Protein AF-A0A392WF98-F1 (afdb_monomer_lite)

Foldseek 3Di:
DVPVVVVVQVVQQVVQCVPDDVPPQWGAGPNDIDHDDPVPPDD

Structure (mmCIF, N/CA/C/O backbone):
data_AF-A0A392WF98-F1
#
_entry.id   AF-A0A392WF98-F1
#
loop_
_atom_site.group_PDB
_atom_site.id
_atom_site.type_symbol
_atom_site.label_atom_id
_atom_site.label_alt_id
_atom_site.label_comp_id
_atom_site.label_asym_id
_atom_site.label_entity_id
_atom_site.label_seq_id
_atom_site.pdbx_PDB_ins_code
_atom_site.Cartn_x
_atom_site.Cartn_y
_atom_site.Cartn_z
_atom_site.occupancy
_atom_site.B_iso_or_equiv
_atom_site.auth_seq_id
_atom_site.auth_comp_id
_atom_site.auth_asym_id
_atom_site.auth_atom_id
_atom_site.pdbx_PDB_model_num
ATOM 1 N N . MET A 1 1 ? 18.004 -2.960 -13.947 1.00 51.84 1 MET A N 1
ATOM 2 C CA . MET A 1 1 ? 17.457 -4.326 -13.840 1.00 51.84 1 MET A CA 1
ATOM 3 C C . MET A 1 1 ? 15.959 -4.189 -13.651 1.00 51.84 1 MET A C 1
ATOM 5 O O . MET A 1 1 ? 15.559 -3.469 -12.751 1.00 51.84 1 MET A O 1
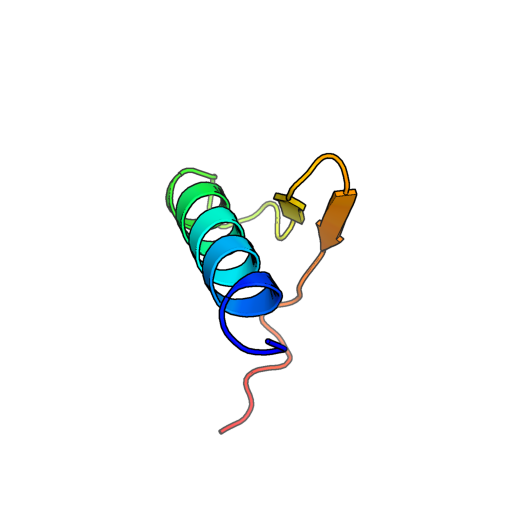ATOM 9 N N . ILE A 1 2 ? 15.137 -4.792 -14.511 1.00 54.59 2 ILE A N 1
ATOM 10 C CA . ILE A 1 2 ? 13.670 -4.726 -14.369 1.00 54.59 2 ILE A CA 1
ATOM 11 C C . ILE A 1 2 ? 13.152 -5.683 -13.270 1.00 54.59 2 ILE A C 1
ATOM 13 O O . ILE A 1 2 ? 11.976 -5.648 -12.936 1.00 54.59 2 ILE A O 1
ATOM 17 N N . GLY A 1 3 ? 14.045 -6.509 -12.697 1.00 56.31 3 GLY A N 1
ATOM 18 C CA . GLY A 1 3 ? 13.765 -7.471 -11.623 1.00 56.31 3 GLY A CA 1
ATOM 19 C C . GLY A 1 3 ? 13.746 -6.861 -10.217 1.00 56.31 3 GLY A C 1
ATOM 20 O O . GLY A 1 3 ? 12.748 -7.005 -9.520 1.00 56.31 3 GLY A O 1
ATOM 21 N N . ASP A 1 4 ? 14.780 -6.109 -9.817 1.00 57.09 4 ASP A N 1
ATOM 22 C CA . ASP A 1 4 ? 14.868 -5.566 -8.443 1.00 57.09 4 ASP A CA 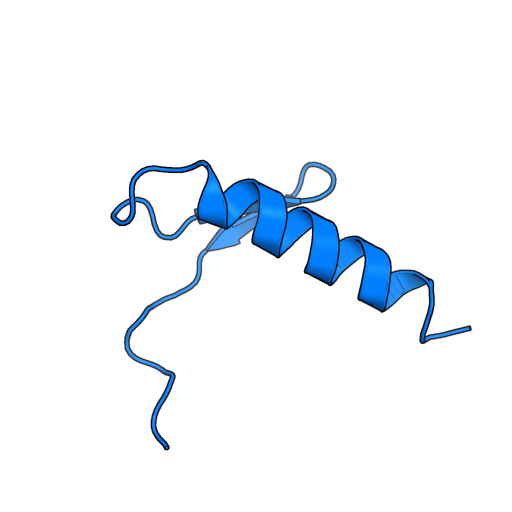1
ATOM 23 C C . ASP A 1 4 ? 13.841 -4.463 -8.169 1.00 57.09 4 ASP A C 1
ATOM 25 O O . ASP A 1 4 ? 13.299 -4.351 -7.071 1.00 57.09 4 ASP A O 1
ATOM 29 N N . CYS A 1 5 ? 13.543 -3.639 -9.181 1.00 58.84 5 CYS A N 1
ATOM 30 C CA . CYS A 1 5 ? 12.564 -2.563 -9.042 1.00 58.84 5 CYS A CA 1
ATOM 31 C C . CYS A 1 5 ? 11.121 -3.076 -8.932 1.00 58.84 5 CYS A C 1
ATOM 33 O O . CYS A 1 5 ? 10.277 -2.323 -8.451 1.00 58.84 5 CYS A O 1
ATOM 35 N N . ASN A 1 6 ? 10.845 -4.311 -9.372 1.00 68.50 6 ASN A N 1
ATOM 36 C CA . ASN A 1 6 ? 9.500 -4.885 -9.385 1.00 68.50 6 ASN A CA 1
ATOM 37 C C . ASN A 1 6 ? 9.260 -5.818 -8.185 1.00 68.50 6 ASN A C 1
ATOM 39 O O . ASN A 1 6 ? 8.186 -5.780 -7.599 1.00 68.50 6 ASN A O 1
ATOM 43 N N . ILE A 1 7 ? 10.269 -6.584 -7.750 1.00 78.56 7 ILE A N 1
ATOM 44 C CA . ILE A 1 7 ? 10.134 -7.488 -6.592 1.00 78.56 7 ILE A CA 1
ATOM 45 C C . ILE A 1 7 ? 9.856 -6.729 -5.291 1.00 78.56 7 ILE A C 1
ATOM 47 O O . ILE A 1 7 ? 8.866 -7.027 -4.635 1.00 78.56 7 ILE A O 1
ATOM 51 N N . SER A 1 8 ? 10.622 -5.677 -4.979 1.00 84.69 8 SER A N 1
ATOM 52 C CA . SER A 1 8 ? 10.396 -4.889 -3.752 1.00 84.69 8 SER A CA 1
ATOM 53 C C . SER A 1 8 ? 9.018 -4.215 -3.725 1.00 84.69 8 SER A C 1
ATOM 55 O O . SER A 1 8 ? 8.482 -3.959 -2.652 1.00 84.69 8 SER A O 1
ATOM 57 N N . TRP A 1 9 ? 8.451 -3.906 -4.893 1.00 86.38 9 TRP A N 1
ATOM 58 C CA . TRP A 1 9 ? 7.113 -3.328 -4.994 1.00 86.38 9 TRP A CA 1
ATOM 59 C C . TRP A 1 9 ? 6.025 -4.367 -4.699 1.00 86.38 9 TRP A C 1
ATOM 61 O O . TRP A 1 9 ? 5.061 -4.059 -4.003 1.00 86.38 9 TRP A O 1
ATOM 71 N N . VAL A 1 10 ? 6.202 -5.598 -5.192 1.00 84.56 10 VAL A N 1
ATOM 72 C CA . VAL A 1 10 ? 5.291 -6.717 -4.921 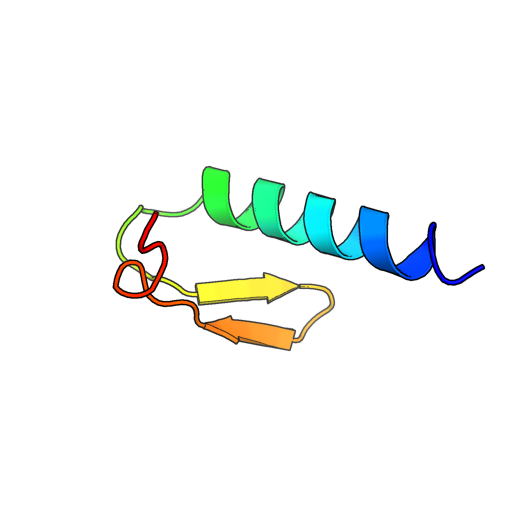1.00 84.56 10 VAL A CA 1
ATOM 73 C C . VAL A 1 10 ? 5.355 -7.133 -3.449 1.00 84.56 10 VAL A C 1
ATOM 75 O O . VAL A 1 10 ? 4.312 -7.339 -2.841 1.00 84.56 10 VAL A O 1
ATOM 78 N N . GLU A 1 11 ? 6.549 -7.214 -2.860 1.00 87.31 11 GLU A N 1
ATOM 79 C CA . GLU A 1 11 ? 6.721 -7.553 -1.438 1.00 87.31 11 GLU A CA 1
ATOM 80 C C . GLU A 1 11 ? 6.020 -6.536 -0.525 1.00 87.31 11 GLU A C 1
ATOM 82 O O . GLU A 1 11 ? 5.207 -6.924 0.310 1.00 87.31 11 GLU A O 1
ATOM 87 N N . GLU A 1 12 ? 6.236 -5.234 -0.752 1.00 89.06 12 GLU A N 1
ATOM 88 C CA . GLU A 1 12 ? 5.579 -4.163 0.014 1.00 89.06 12 GLU A CA 1
ATOM 89 C C . GLU A 1 12 ? 4.048 -4.217 -0.128 1.00 89.06 12 GLU A C 1
ATOM 91 O O . GLU A 1 12 ? 3.317 -4.013 0.841 1.00 89.06 12 GLU A O 1
ATOM 96 N N . PHE A 1 13 ? 3.546 -4.525 -1.327 1.00 87.56 13 PHE A N 1
ATOM 97 C CA . PHE A 1 13 ? 2.116 -4.716 -1.549 1.00 87.56 13 PHE A CA 1
ATOM 98 C C . PHE A 1 13 ? 1.548 -5.864 -0.701 1.00 87.56 13 PHE A C 1
ATOM 100 O O . PHE A 1 13 ? 0.516 -5.672 -0.054 1.00 87.56 13 PHE A O 1
ATOM 107 N N . TYR A 1 14 ? 2.214 -7.024 -0.683 1.00 84.38 14 TYR A N 1
ATOM 108 C CA . TYR A 1 14 ? 1.770 -8.189 0.086 1.00 84.38 14 TYR A CA 1
ATOM 109 C C . TYR A 1 14 ? 1.820 -7.946 1.595 1.00 84.38 14 TYR A C 1
ATOM 111 O O . TYR A 1 14 ? 0.847 -8.258 2.277 1.00 84.38 14 TYR A O 1
ATOM 119 N N . ASP A 1 15 ? 2.890 -7.340 2.111 1.00 8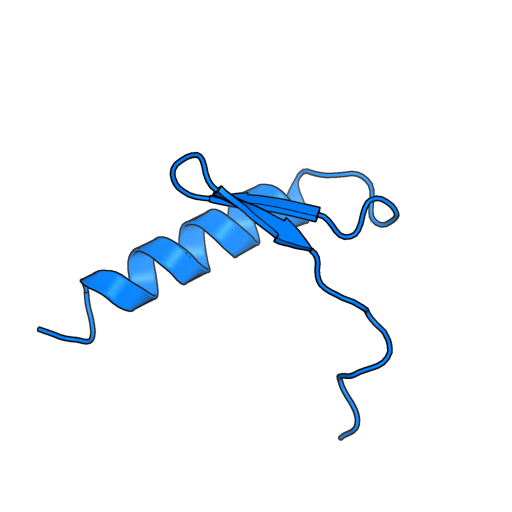6.94 15 ASP A N 1
ATOM 120 C CA . ASP A 1 15 ? 2.996 -6.999 3.535 1.00 86.94 15 ASP A CA 1
ATOM 121 C C . ASP A 1 15 ? 1.869 -6.049 3.971 1.00 86.94 15 ASP A C 1
ATOM 123 O O . ASP A 1 15 ? 1.236 -6.247 5.012 1.00 86.94 15 ASP A O 1
ATOM 127 N N . ASN A 1 16 ? 1.564 -5.046 3.141 1.00 84.94 16 ASN A N 1
ATOM 128 C CA . ASN A 1 16 ? 0.495 -4.087 3.412 1.00 84.94 16 ASN A CA 1
ATOM 129 C C . ASN A 1 16 ? -0.906 -4.711 3.315 1.00 84.94 16 ASN A C 1
ATOM 131 O O . ASN A 1 16 ? -1.792 -4.321 4.074 1.00 84.94 16 ASN A O 1
ATOM 135 N N . ALA A 1 17 ? -1.118 -5.663 2.401 1.00 81.44 17 ALA A N 1
ATOM 136 C CA . ALA A 1 17 ? -2.396 -6.353 2.237 1.00 81.44 17 ALA A CA 1
ATOM 137 C C . ALA A 1 17 ? -2.660 -7.365 3.365 1.00 81.44 17 ALA A C 1
ATOM 139 O O . ALA A 1 17 ? -3.773 -7.432 3.876 1.00 81.44 17 ALA A O 1
ATOM 140 N N . LEU A 1 18 ? -1.637 -8.112 3.799 1.00 74.25 18 LEU A N 1
ATOM 141 C CA . LEU A 1 18 ? -1.755 -9.134 4.848 1.00 74.25 18 LEU A CA 1
ATOM 142 C C . LEU A 1 18 ? -2.037 -8.551 6.244 1.00 74.25 18 LEU A C 1
ATOM 144 O O . LEU A 1 18 ? -2.535 -9.262 7.116 1.00 74.25 18 LEU A O 1
ATOM 148 N N . GLY A 1 19 ? -1.707 -7.276 6.471 1.00 70.75 19 GLY A N 1
ATOM 149 C CA . GLY A 1 19 ? -1.958 -6.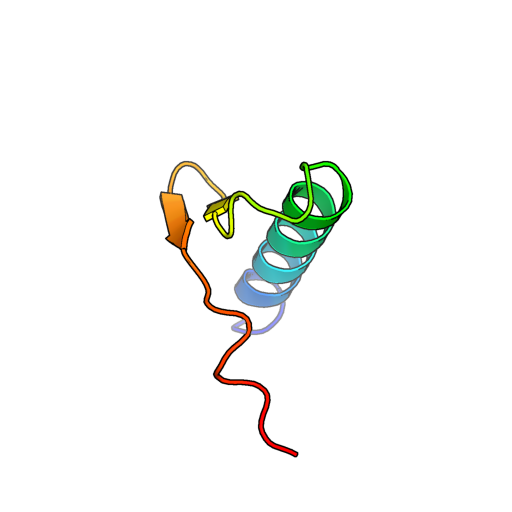575 7.734 1.00 70.75 19 GLY A CA 1
ATOM 150 C C . GLY A 1 19 ? -3.283 -5.806 7.803 1.00 70.75 19 GLY A C 1
ATOM 151 O O . GLY A 1 19 ? -3.621 -5.304 8.877 1.00 70.75 19 GLY A O 1
ATOM 152 N N . TYR A 1 20 ? -4.014 -5.678 6.691 1.00 68.50 20 TYR A N 1
ATOM 153 C CA . TYR A 1 20 ? -5.262 -4.915 6.609 1.00 68.50 20 TYR A CA 1
ATOM 154 C C . TYR A 1 20 ? -6.495 -5.818 6.713 1.00 68.50 20 TYR A C 1
ATOM 156 O O . TYR A 1 20 ? -6.448 -7.008 6.414 1.00 68.50 20 TYR A O 1
ATOM 164 N N . VAL A 1 21 ? -7.615 -5.242 7.164 1.00 66.81 21 VAL A N 1
ATOM 165 C CA . VAL A 1 21 ? -8.915 -5.928 7.172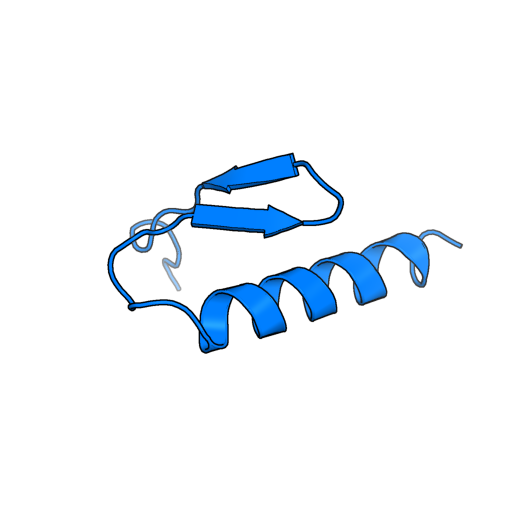 1.00 66.81 21 VAL A CA 1
ATOM 166 C C . VAL A 1 21 ? -9.253 -6.319 5.732 1.00 66.81 21 VAL A C 1
ATOM 168 O O . VAL A 1 21 ? -9.212 -5.465 4.850 1.00 66.81 21 VAL A O 1
ATOM 171 N N . GLU A 1 22 ? -9.589 -7.594 5.533 1.00 63.81 22 GLU A N 1
ATOM 172 C CA . GLU A 1 22 ? -9.805 -8.292 4.250 1.00 63.81 22 GLU A CA 1
ATOM 173 C C . GLU A 1 22 ? -10.759 -7.569 3.264 1.00 63.81 22 GLU A C 1
ATOM 175 O O . GLU A 1 22 ? -10.764 -7.875 2.077 1.00 63.81 22 GLU A O 1
ATOM 180 N N . ASP A 1 23 ? -11.518 -6.574 3.738 1.00 64.19 23 ASP A N 1
ATOM 181 C CA . ASP A 1 23 ? -12.602 -5.889 3.024 1.00 64.19 23 ASP A CA 1
ATOM 182 C C . ASP A 1 23 ? -12.250 -4.545 2.350 1.00 64.19 23 ASP A C 1
ATOM 184 O O . ASP A 1 23 ? -13.080 -4.029 1.602 1.00 64.19 23 ASP A O 1
ATOM 188 N N . ASP A 1 24 ? -11.088 -3.919 2.594 1.00 78.12 24 ASP A N 1
ATOM 189 C CA . ASP A 1 24 ? -10.851 -2.568 2.032 1.00 78.12 24 ASP A CA 1
ATOM 190 C C . ASP A 1 24 ? -10.333 -2.585 0.585 1.00 78.12 24 ASP A C 1
ATOM 192 O O . ASP A 1 24 ? -10.407 -1.569 -0.095 1.00 78.12 24 ASP A O 1
ATOM 196 N N . TYR A 1 25 ? -9.828 -3.721 0.080 1.00 80.44 25 TYR A N 1
ATOM 197 C CA . TYR A 1 25 ? -9.392 -3.891 -1.320 1.00 80.44 25 TYR A CA 1
ATOM 198 C C . TYR A 1 25 ? -8.478 -2.772 -1.862 1.00 80.44 25 TYR A C 1
ATOM 200 O O . TYR A 1 25 ? -8.366 -2.544 -3.075 1.00 80.44 25 TYR A O 1
ATOM 208 N N . THR A 1 26 ? -7.797 -2.065 -0.959 1.00 85.88 26 THR A N 1
ATOM 209 C CA . THR A 1 26 ? -6.827 -1.029 -1.274 1.00 85.88 26 THR A CA 1
ATOM 210 C C . THR A 1 26 ? -5.531 -1.235 -0.498 1.00 85.88 26 THR A C 1
ATOM 212 O O . THR A 1 26 ? -5.500 -1.844 0.567 1.00 85.88 26 THR A O 1
ATOM 215 N N . SER A 1 27 ? -4.418 -0.775 -1.064 1.00 85.75 27 SER A N 1
ATOM 216 C CA . SER A 1 27 ? -3.095 -0.809 -0.440 1.00 85.75 27 SER A CA 1
ATOM 217 C C . SER A 1 27 ? -2.301 0.420 -0.857 1.00 85.75 27 SER A C 1
ATOM 219 O O . SER A 1 27 ? -2.422 0.891 -1.986 1.00 85.75 27 SER A O 1
ATOM 221 N N . THR A 1 28 ? -1.485 0.970 0.040 1.00 89.12 28 THR A N 1
ATOM 222 C CA . THR A 1 28 ? -0.621 2.112 -0.286 1.00 89.12 28 THR A CA 1
ATOM 223 C C . THR A 1 28 ? 0.815 1.643 -0.447 1.00 89.12 28 THR A C 1
ATOM 225 O O . THR A 1 28 ? 1.458 1.315 0.538 1.00 89.12 28 THR A O 1
ATOM 228 N N . VAL A 1 29 ? 1.339 1.660 -1.673 1.00 87.12 29 VAL A N 1
ATOM 229 C CA . VAL A 1 29 ? 2.718 1.254 -1.986 1.00 87.12 29 VAL A CA 1
ATOM 230 C C . VAL A 1 29 ? 3.495 2.466 -2.478 1.00 87.12 29 VAL A C 1
ATOM 232 O O . VAL A 1 29 ? 3.091 3.122 -3.440 1.00 87.12 29 VAL A O 1
ATOM 235 N N . ARG A 1 30 ? 4.602 2.810 -1.814 1.00 89.19 30 ARG A N 1
ATOM 236 C CA . ARG A 1 30 ? 5.445 3.981 -2.136 1.00 89.19 30 ARG A CA 1
ATOM 237 C C . ARG A 1 30 ? 4.650 5.287 -2.314 1.00 89.19 30 ARG A C 1
ATOM 239 O O . ARG A 1 30 ? 4.930 6.090 -3.206 1.00 89.19 30 ARG A O 1
ATOM 246 N N . GLY A 1 31 ? 3.625 5.486 -1.482 1.00 88.62 31 GLY A N 1
ATOM 247 C CA . GLY A 1 31 ? 2.748 6.664 -1.520 1.00 88.62 31 GLY A CA 1
ATOM 248 C C . GLY A 1 31 ? 1.708 6.661 -2.648 1.00 88.62 31 GLY A C 1
ATOM 249 O O . GLY A 1 31 ? 1.079 7.688 -2.901 1.00 88.62 31 GLY A O 1
ATOM 250 N N . ARG A 1 32 ? 1.521 5.535 -3.344 1.00 86.56 32 ARG A N 1
ATOM 251 C CA . ARG A 1 32 ? 0.448 5.330 -4.322 1.00 86.56 32 ARG A CA 1
ATOM 252 C C . ARG A 1 32 ? -0.603 4.399 -3.745 1.00 86.56 32 ARG A C 1
ATOM 254 O O . ARG A 1 32 ? -0.275 3.284 -3.358 1.00 86.56 32 ARG A O 1
ATOM 261 N N . THR A 1 33 ? -1.856 4.834 -3.746 1.00 90.12 33 THR A N 1
ATOM 262 C CA . THR A 1 33 ? -2.990 3.962 -3.439 1.00 90.12 33 THR A CA 1
ATOM 263 C C . THR A 1 33 ? -3.298 3.089 -4.649 1.00 90.12 33 THR A C 1
ATOM 265 O O . THR A 1 33 ? -3.507 3.587 -5.755 1.00 90.12 33 THR A O 1
ATOM 268 N N . ILE A 1 34 ? -3.301 1.786 -4.425 1.00 85.69 34 ILE A N 1
ATOM 269 C CA . ILE A 1 34 ? -3.656 0.735 -5.366 1.00 85.69 34 ILE A CA 1
ATOM 270 C C . ILE A 1 34 ? -4.983 0.173 -4.891 1.00 85.69 34 ILE A C 1
ATOM 272 O O . ILE A 1 34 ? -5.104 -0.157 -3.719 1.00 85.69 34 ILE A O 1
ATOM 276 N N . SER A 1 35 ? -5.954 0.060 -5.789 1.00 86.50 35 SER A N 1
ATOM 277 C CA . SER A 1 35 ? -7.182 -0.693 -5.551 1.00 86.50 35 SER A CA 1
ATOM 278 C C . SER A 1 35 ? -7.154 -1.939 -6.427 1.00 86.50 35 SER A C 1
ATOM 280 O O . SER A 1 35 ? -6.721 -1.874 -7.580 1.00 86.50 35 SER A O 1
ATOM 282 N N . TYR A 1 36 ? -7.564 -3.067 -5.866 1.00 79.81 36 TYR A N 1
ATOM 283 C CA . TYR A 1 36 ? -7.676 -4.345 -6.558 1.00 79.81 36 TYR A CA 1
ATOM 284 C C . TYR A 1 36 ? -9.071 -4.919 -6.311 1.00 79.81 36 TYR A C 1
ATOM 286 O O . TYR A 1 36 ? -9.759 -4.486 -5.403 1.00 79.81 36 TYR A O 1
ATOM 294 N N . THR A 1 37 ? -9.530 -5.847 -7.144 1.00 78.12 37 THR A N 1
ATOM 295 C CA . THR A 1 37 ? -10.841 -6.491 -6.953 1.00 78.12 37 THR A CA 1
ATOM 296 C C . THR A 1 37 ? -10.631 -7.995 -6.843 1.00 78.12 37 THR A C 1
ATOM 298 O O . THR A 1 37 ? -9.775 -8.528 -7.557 1.00 78.12 37 THR A O 1
ATOM 301 N N . PRO A 1 38 ? -11.353 -8.684 -5.944 1.00 70.88 38 PRO A N 1
ATOM 302 C CA . PRO A 1 38 ? -11.271 -10.138 -5.829 1.00 70.88 38 PRO A CA 1
ATOM 303 C C . PRO A 1 38 ? -11.876 -10.829 -7.063 1.00 70.88 38 PRO A C 1
ATOM 305 O O . PRO A 1 38 ? -11.531 -11.969 -7.353 1.00 70.88 38 PRO A O 1
ATOM 308 N N . ASP A 1 39 ? -12.728 -10.128 -7.818 1.00 70.25 39 ASP A N 1
ATOM 309 C CA . ASP A 1 39 ? -13.529 -10.650 -8.931 1.00 70.25 39 ASP A CA 1
ATOM 310 C C . ASP A 1 39 ? -12.737 -11.026 -10.199 1.00 70.25 39 ASP A C 1
ATOM 312 O O . ASP A 1 39 ? -13.350 -11.359 -11.209 1.00 70.25 39 ASP A O 1
ATOM 316 N N . VAL A 1 40 ? -11.399 -10.941 -10.201 1.00 62.25 40 VAL A N 1
ATOM 317 C CA . VAL A 1 40 ? -10.588 -11.112 -11.428 1.00 62.25 40 VAL A CA 1
ATOM 318 C C . VAL A 1 40 ? -9.498 -12.175 -11.355 1.00 62.25 40 VAL A C 1
ATOM 320 O O . VAL A 1 40 ? -8.697 -12.275 -12.284 1.00 62.25 40 VAL A O 1
ATOM 323 N N . ILE A 1 41 ? -9.465 -13.003 -10.311 1.00 61.72 41 ILE A N 1
ATOM 324 C CA . ILE A 1 41 ? -8.653 -14.228 -10.349 1.00 61.72 41 ILE A CA 1
ATOM 325 C C . ILE A 1 41 ? -9.552 -15.375 -10.821 1.00 61.72 41 ILE A C 1
ATOM 327 O O . ILE A 1 41 ? -9.908 -16.263 -10.051 1.00 61.72 41 ILE A O 1
ATOM 331 N N . ASP A 1 42 ? -9.970 -15.302 -12.085 1.00 62.38 42 ASP A N 1
ATOM 332 C CA . ASP A 1 42 ? -10.405 -16.491 -12.821 1.00 62.38 42 ASP A CA 1
ATOM 333 C C . ASP A 1 42 ? -9.162 -17.341 -13.158 1.00 62.38 42 ASP A C 1
ATOM 335 O O . ASP A 1 42 ? -8.092 -16.794 -13.442 1.00 62.38 42 ASP A O 1
ATOM 339 N N . GLU A 1 43 ? -9.331 -18.663 -13.052 1.00 56.09 43 GLU A N 1
ATOM 340 C CA . GLU A 1 43 ? -8.324 -19.747 -13.119 1.00 56.09 43 GLU A CA 1
ATOM 341 C C . GLU A 1 43 ? -7.369 -19.718 -14.330 1.00 56.09 43 GLU A C 1
ATOM 343 O O . GLU A 1 43 ? -7.824 -19.488 -15.476 1.00 56.09 43 GLU A O 1
#

Organism: NCBI:txid97028

Sequence (43 aa):
MIGDCNISWVEEFYDNALGYVEDDYTSTVRGRTISYTPDVIDE

Secondary structure (DSSP, 8-state):
-TTHHHHHHHHHHHHHHHTS-TT--EEEETTEEEE--GGG---

pLDDT: mean 75.95, std 11.82, range [51.84, 90.12]

Radius of gyration: 11.64 Å; chains: 1; bounding box: 31×26×22 Å